Protein AF-A0A2V5RVA0-F1 (afdb_monomer)

Secondary structure (DSSP, 8-state):
---HHHHHHHHHHHHTT--HHHHHHHHHHHHHHHHHTTSS--SSHHHHHHHHHHHHHHHT---PPPSSS-HHHHHHHHHHHHHHT--PPPPHHHHHHHHHHHT--

Foldseek 3Di:
DDDPVLLVVLVVCVVVVHALVVSLVSLLVSLVVCVVVVVDDQPDSVSSSLVSLLVSLLCQRPDQQDPDDDPVSNVSSVVSNVNNVDPDDPDPVVVVVVVVVVVVD

Mean predicted aligned error: 4.9 Å

Radius of gyration: 15.71 Å; Cα contacts (8 Å, |Δi|>4): 102; chains: 1; bounding box: 48×32×30 Å

Sequence (105 aa):
MPEEETLERAREDERKGLSPSTQAGEFVREEIEHVREGKHGARSPEQAIAIGLSKARRAGVKLPPPKRGKARTKRQARRDLAKGGRRKQPSRTRSRAVRGALKRE

Nearest PDB structures (foldseek):
  1key-assembly1_C-2  TM=2.945E-01  e=1.699E+00  Mus musculus
  3pja-assembly1_C  TM=3.257E-01  e=6.640E+00  Homo sapiens
  3pja-assembly2_G-2  TM=3.291E-01  e=6.287E+00  Homo sapiens
  8g9j-assembly1_A  TM=2.815E-01  e=5.954E+00  synthetic construct

Structure (mmCIF, N/CA/C/O backbone):
data_AF-A0A2V5RVA0-F1
#
_entry.id   AF-A0A2V5RVA0-F1
#
loop_
_atom_site.group_PDB
_atom_site.id
_atom_site.type_symbol
_atom_site.label_atom_id
_atom_site.label_alt_id
_atom_site.label_comp_id
_atom_site.label_asym_id
_atom_site.label_entity_id
_atom_site.label_seq_id
_atom_site.pdbx_PDB_ins_code
_atom_site.Cartn_x
_atom_site.Cartn_y
_atom_site.Cartn_z
_atom_site.occupancy
_atom_site.B_iso_or_equiv
_atom_site.auth_seq_id
_atom_site.auth_comp_id
_atom_site.auth_asym_id
_atom_site.auth_atom_id
_atom_site.pdbx_PDB_model_num
ATOM 1 N N . MET A 1 1 ? -8.947 6.101 0.651 1.00 70.75 1 MET A N 1
ATOM 2 C CA . MET A 1 1 ? -7.928 6.327 -0.402 1.00 70.75 1 MET A CA 1
ATOM 3 C C . MET A 1 1 ? -6.740 6.990 0.288 1.00 70.75 1 MET A C 1
ATOM 5 O O . MET A 1 1 ? -7.001 7.556 1.341 1.00 70.75 1 MET A O 1
ATOM 9 N N . PRO A 1 2 ? -5.495 6.832 -0.195 1.00 85.31 2 PRO A N 1
ATOM 10 C CA . PRO A 1 2 ? -4.326 7.487 0.412 1.00 85.31 2 PRO A CA 1
ATOM 11 C C . PRO A 1 2 ? -4.457 9.014 0.363 1.00 85.31 2 PRO A C 1
ATOM 13 O O . PRO A 1 2 ? -5.184 9.524 -0.497 1.00 85.31 2 PRO A O 1
ATOM 16 N N . GLU A 1 3 ? -3.775 9.699 1.273 1.00 90.38 3 GLU A N 1
ATOM 17 C CA . GLU A 1 3 ? -3.677 11.158 1.309 1.00 90.38 3 GLU A CA 1
ATOM 18 C C . GLU A 1 3 ? -2.864 11.681 0.114 1.00 90.38 3 GLU A C 1
ATOM 20 O O . GLU A 1 3 ? -2.061 10.956 -0.486 1.00 90.38 3 GLU A O 1
ATOM 25 N N . GLU A 1 4 ? -3.107 12.935 -0.276 1.00 91.00 4 GLU A N 1
ATOM 26 C CA . GLU A 1 4 ? -2.415 13.547 -1.419 1.00 91.00 4 GLU A CA 1
ATOM 27 C C . GLU A 1 4 ? -0.907 13.640 -1.173 1.00 91.00 4 GLU A C 1
ATOM 29 O O . GLU A 1 4 ? -0.129 13.283 -2.057 1.00 91.00 4 GLU A O 1
ATOM 34 N N . GLU A 1 5 ? -0.501 13.971 0.053 1.00 92.56 5 GLU A N 1
ATOM 35 C CA . GLU A 1 5 ? 0.905 14.019 0.461 1.00 92.56 5 GLU A CA 1
ATOM 36 C C . GLU A 1 5 ? 1.614 12.667 0.256 1.00 92.56 5 GLU A C 1
ATOM 38 O O . GLU A 1 5 ? 2.702 12.602 -0.318 1.00 92.56 5 GLU A O 1
ATOM 43 N N . THR A 1 6 ? 0.971 11.557 0.631 1.00 95.44 6 THR A N 1
ATOM 44 C CA . THR A 1 6 ? 1.518 10.204 0.434 1.00 95.44 6 THR A CA 1
ATOM 45 C C . THR A 1 6 ? 1.720 9.884 -1.049 1.00 95.44 6 THR A C 1
ATOM 47 O O . THR A 1 6 ? 2.695 9.233 -1.434 1.00 95.44 6 THR A O 1
ATOM 50 N N . LEU A 1 7 ? 0.814 10.350 -1.916 1.00 94.00 7 LEU A N 1
ATOM 51 C CA . LEU A 1 7 ? 0.961 10.196 -3.365 1.00 94.00 7 LEU A CA 1
ATOM 52 C C . LEU A 1 7 ? 2.117 11.037 -3.912 1.00 94.00 7 LEU A C 1
ATOM 54 O O . LEU A 1 7 ? 2.812 10.589 -4.825 1.00 94.00 7 LEU A O 1
ATOM 58 N N . GLU A 1 8 ? 2.312 12.245 -3.394 1.00 94.69 8 GLU A N 1
ATOM 59 C CA . GLU A 1 8 ? 3.394 13.136 -3.805 1.00 94.69 8 GLU A CA 1
ATOM 60 C C . GLU A 1 8 ? 4.762 12.583 -3.427 1.00 94.69 8 GLU A C 1
ATOM 62 O O . GLU A 1 8 ? 5.629 12.495 -4.302 1.00 94.69 8 GLU A O 1
ATOM 67 N N . ARG A 1 9 ? 4.924 12.115 -2.185 1.00 95.69 9 ARG A N 1
ATOM 68 C CA . ARG A 1 9 ? 6.160 11.469 -1.721 1.00 95.69 9 ARG A CA 1
ATOM 69 C C . ARG A 1 9 ? 6.483 10.221 -2.541 1.00 95.69 9 ARG A C 1
ATOM 71 O O . ARG A 1 9 ? 7.586 10.093 -3.062 1.00 95.69 9 ARG A O 1
ATOM 78 N N . ALA A 1 10 ? 5.494 9.360 -2.795 1.00 95.12 10 ALA A N 1
ATOM 79 C CA . ALA A 1 10 ? 5.696 8.183 -3.643 1.00 95.12 10 ALA A CA 1
ATOM 80 C C . ALA A 1 10 ? 6.107 8.542 -5.089 1.00 95.12 10 ALA A C 1
ATOM 82 O O . ALA A 1 10 ? 6.901 7.828 -5.705 1.00 95.12 10 ALA A O 1
ATOM 83 N N . ARG A 1 11 ? 5.595 9.651 -5.645 1.00 94.69 11 ARG A N 1
ATOM 84 C CA . ARG A 1 11 ? 6.018 10.169 -6.963 1.00 94.69 11 ARG A CA 1
ATOM 85 C C . ARG A 1 11 ? 7.400 10.804 -6.928 1.00 94.69 11 ARG A C 1
ATOM 87 O O . ARG A 1 11 ? 8.087 10.824 -7.944 1.00 94.69 11 ARG A O 1
ATOM 94 N N . GLU A 1 12 ? 7.788 11.416 -5.819 1.00 96.75 12 GLU A N 1
ATOM 95 C CA . GLU A 1 12 ? 9.143 11.927 -5.633 1.00 96.75 12 GLU A CA 1
ATOM 96 C C . GLU A 1 12 ? 10.151 10.775 -5.607 1.00 96.75 12 GLU A C 1
ATOM 98 O O . GLU A 1 12 ? 11.137 10.817 -6.338 1.00 96.75 12 GLU A O 1
ATOM 103 N N . ASP A 1 13 ? 9.852 9.706 -4.872 1.00 96.75 13 ASP A N 1
ATOM 104 C CA . ASP A 1 13 ? 10.647 8.478 -4.863 1.00 96.75 13 ASP A CA 1
ATOM 105 C C . ASP A 1 13 ? 10.762 7.853 -6.257 1.00 96.75 13 ASP A C 1
ATOM 107 O O . ASP A 1 13 ? 11.845 7.433 -6.669 1.00 96.75 13 ASP A O 1
ATOM 111 N N . GLU A 1 14 ? 9.664 7.824 -7.020 1.00 95.62 14 GLU A N 1
ATOM 112 C CA . GLU A 1 14 ? 9.684 7.382 -8.418 1.00 95.62 14 GLU A CA 1
ATOM 113 C C . GLU A 1 14 ? 10.582 8.278 -9.285 1.00 95.62 14 GLU A C 1
ATOM 115 O O . GLU A 1 14 ? 11.408 7.764 -10.039 1.00 95.62 14 GLU A O 1
ATOM 120 N N . ARG A 1 15 ? 10.482 9.607 -9.142 1.00 96.44 15 ARG A N 1
ATOM 121 C CA . ARG A 1 15 ? 11.331 10.577 -9.860 1.00 96.44 15 ARG A CA 1
ATOM 122 C C . ARG A 1 15 ? 12.812 10.440 -9.505 1.00 96.44 15 ARG A C 1
ATOM 124 O O . ARG A 1 15 ? 13.658 10.639 -10.370 1.00 96.44 15 ARG A O 1
ATOM 131 N N . LYS A 1 16 ? 13.120 10.055 -8.266 1.00 97.12 16 LYS A N 1
ATOM 132 C CA . LYS A 1 16 ? 14.476 9.730 -7.795 1.00 97.12 16 LYS A CA 1
ATOM 133 C C . LYS A 1 16 ? 14.966 8.351 -8.263 1.00 97.12 16 LYS A C 1
ATOM 135 O O . LYS A 1 16 ? 16.098 7.983 -7.969 1.00 97.12 16 LYS A O 1
ATOM 140 N N . GLY A 1 17 ? 14.139 7.575 -8.969 1.00 96.75 17 GLY A N 1
ATOM 141 C CA . GLY A 1 17 ? 14.489 6.237 -9.452 1.00 96.75 17 GLY A CA 1
ATOM 142 C C . GLY A 1 17 ? 14.502 5.163 -8.360 1.00 96.75 17 GLY A C 1
ATOM 143 O O . GLY A 1 17 ? 15.112 4.108 -8.540 1.00 96.75 17 GLY A O 1
ATOM 144 N N . LEU A 1 18 ? 13.849 5.409 -7.221 1.00 97.75 18 LEU A N 1
ATOM 145 C CA . LEU A 1 18 ? 13.823 4.470 -6.103 1.00 97.75 18 LEU A CA 1
ATOM 146 C C . LEU A 1 18 ? 12.922 3.266 -6.391 1.00 97.75 18 LEU A C 1
ATOM 148 O O . LEU A 1 18 ? 12.002 3.303 -7.213 1.00 97.75 18 LEU A O 1
ATOM 152 N N . SER A 1 19 ? 13.188 2.169 -5.680 1.00 97.44 19 SER A N 1
ATOM 153 C CA . SER A 1 19 ? 12.503 0.894 -5.894 1.00 97.44 19 SER A CA 1
ATOM 154 C C . SER A 1 19 ? 10.990 0.975 -5.60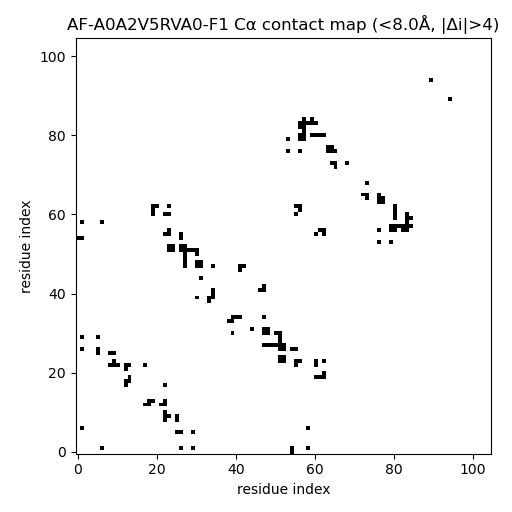8 1.00 97.44 19 SER A C 1
ATOM 156 O O . SER A 1 19 ? 10.571 1.729 -4.726 1.00 97.44 19 SER A O 1
ATOM 158 N N . PRO A 1 20 ? 10.148 0.125 -6.233 1.00 97.00 20 PRO A N 1
ATOM 159 C CA . PRO A 1 20 ? 8.716 0.068 -5.921 1.00 97.00 20 PRO A CA 1
ATOM 160 C C . PRO A 1 20 ? 8.406 -0.257 -4.454 1.00 97.00 20 PRO A C 1
ATOM 162 O O . PRO A 1 20 ? 7.347 0.109 -3.951 1.00 97.00 20 PRO A O 1
ATOM 165 N N . SER A 1 21 ? 9.298 -0.971 -3.760 1.00 96.56 21 SER A N 1
ATOM 166 C CA . SER A 1 21 ? 9.181 -1.224 -2.318 1.00 96.56 21 SER A CA 1
ATOM 167 C C . SER A 1 21 ? 9.428 0.026 -1.482 1.00 96.56 21 SER A C 1
ATOM 169 O O . SER A 1 21 ? 8.751 0.196 -0.476 1.00 96.56 21 SER A O 1
ATOM 171 N N . THR A 1 22 ? 10.347 0.895 -1.911 1.00 97.75 22 THR A N 1
ATOM 172 C CA . THR A 1 22 ? 10.616 2.183 -1.259 1.00 97.75 22 THR A CA 1
ATOM 173 C C . THR A 1 22 ? 9.411 3.104 -1.410 1.00 97.75 22 THR A C 1
ATOM 175 O O . THR A 1 22 ? 8.835 3.504 -0.409 1.00 97.75 22 THR A O 1
ATOM 178 N N . GLN A 1 23 ? 8.917 3.266 -2.641 1.00 97.50 23 GLN A N 1
ATOM 179 C CA . GLN A 1 23 ? 7.700 4.035 -2.932 1.00 97.50 23 GLN A CA 1
ATOM 180 C C . GLN A 1 23 ? 6.483 3.519 -2.143 1.00 97.50 23 GLN A C 1
ATOM 182 O O . GLN A 1 23 ? 5.644 4.283 -1.673 1.00 97.50 23 GLN A O 1
ATOM 187 N N . ALA A 1 24 ? 6.354 2.193 -1.998 1.00 97.44 24 ALA A N 1
ATOM 188 C CA . ALA A 1 24 ? 5.283 1.584 -1.212 1.00 97.44 24 ALA A CA 1
ATOM 189 C C . ALA A 1 24 ? 5.435 1.814 0.304 1.00 97.44 24 ALA A C 1
ATOM 191 O O . ALA A 1 24 ? 4.444 1.691 1.028 1.00 97.44 24 ALA A O 1
ATOM 192 N N . GLY A 1 25 ? 6.645 2.130 0.772 1.00 97.69 25 GLY A N 1
ATOM 193 C CA . GLY A 1 25 ? 6.958 2.450 2.161 1.00 97.69 25 GLY A CA 1
ATOM 194 C C . GLY A 1 25 ? 6.203 3.676 2.663 1.00 97.69 25 GLY A C 1
ATOM 195 O O . GLY A 1 25 ? 5.678 3.627 3.772 1.00 97.69 25 GLY A O 1
ATOM 196 N N . GLU A 1 26 ? 6.021 4.696 1.821 1.00 98.06 26 GLU A N 1
ATOM 197 C CA . GLU A 1 26 ? 5.238 5.897 2.156 1.00 98.06 26 GLU A CA 1
ATOM 198 C C . GLU A 1 26 ? 3.793 5.553 2.552 1.00 98.06 26 GLU A C 1
ATOM 200 O O . GLU A 1 26 ? 3.278 6.027 3.560 1.00 98.06 26 GLU A O 1
ATOM 205 N N . PHE A 1 27 ? 3.158 4.621 1.836 1.00 97.56 27 PHE A N 1
ATOM 206 C CA . PHE A 1 27 ? 1.800 4.159 2.153 1.00 97.56 27 PHE A CA 1
ATOM 207 C C . PHE A 1 27 ? 1.732 3.309 3.423 1.00 97.56 27 PHE A C 1
ATOM 209 O O . PHE A 1 27 ? 0.698 3.261 4.086 1.00 97.56 27 PHE A O 1
ATOM 216 N N . VAL A 1 28 ? 2.798 2.569 3.734 1.00 97.50 28 VAL A N 1
ATOM 217 C CA . VAL A 1 28 ? 2.881 1.789 4.976 1.00 97.50 28 VAL A CA 1
ATOM 218 C C . VAL A 1 28 ? 3.076 2.724 6.162 1.00 97.50 28 VAL A C 1
ATOM 220 O O . VAL A 1 28 ? 2.437 2.529 7.193 1.00 97.50 28 VAL A O 1
ATOM 223 N N . ARG A 1 29 ? 3.913 3.751 6.001 1.00 96.69 29 ARG A N 1
ATOM 224 C CA . ARG A 1 29 ? 4.119 4.793 7.000 1.00 96.69 29 ARG A CA 1
ATOM 225 C C . ARG A 1 29 ? 2.816 5.539 7.295 1.00 96.69 29 ARG A C 1
ATOM 227 O O . ARG A 1 29 ? 2.439 5.587 8.461 1.00 96.69 29 ARG A O 1
ATOM 234 N N . GLU A 1 30 ? 2.105 5.999 6.260 1.00 96.12 30 GLU A N 1
ATOM 235 C CA . GLU A 1 30 ? 0.776 6.626 6.389 1.00 96.12 30 GLU A CA 1
ATOM 236 C C . GLU A 1 30 ? -0.177 5.734 7.196 1.00 96.12 30 GLU A C 1
ATOM 238 O O . GLU A 1 30 ? -0.809 6.177 8.151 1.00 96.12 30 GLU A O 1
ATOM 243 N N . GLU A 1 31 ? -0.274 4.446 6.846 1.00 96.62 31 GLU A N 1
ATOM 244 C CA . GLU A 1 31 ? -1.190 3.536 7.537 1.00 96.62 31 GLU A CA 1
ATOM 245 C C . GLU A 1 31 ? -0.823 3.364 9.016 1.00 96.62 31 GLU A C 1
ATOM 247 O O . GLU A 1 31 ? -1.708 3.324 9.866 1.00 96.62 31 GLU A O 1
ATOM 252 N N . ILE A 1 32 ? 0.469 3.277 9.340 1.00 95.19 32 ILE A N 1
ATOM 253 C CA . ILE A 1 32 ? 0.933 3.171 10.727 1.00 95.19 32 ILE A CA 1
ATOM 254 C C . ILE A 1 32 ? 0.615 4.452 11.506 1.00 95.19 32 ILE A C 1
ATOM 256 O O . ILE A 1 32 ? 0.154 4.362 12.644 1.00 95.19 32 ILE A O 1
ATOM 260 N N . GLU A 1 33 ? 0.837 5.625 10.914 1.00 95.12 33 GLU A N 1
ATOM 261 C CA . GLU A 1 33 ? 0.502 6.920 11.518 1.00 95.12 33 GLU A CA 1
ATOM 262 C C . GLU A 1 33 ? -1.006 7.017 11.779 1.00 95.12 33 GLU A C 1
ATOM 264 O O . GLU A 1 33 ? -1.423 7.249 12.911 1.00 95.12 33 GLU A O 1
ATOM 269 N N . HIS A 1 34 ? -1.838 6.673 10.798 1.00 94.69 34 HIS A N 1
ATOM 270 C CA . HIS A 1 34 ? -3.292 6.665 10.958 1.00 94.69 34 HIS A CA 1
ATOM 271 C C . HIS A 1 34 ? -3.798 5.677 12.009 1.00 94.69 34 HIS A C 1
ATOM 273 O O . HIS A 1 34 ? -4.798 5.946 12.674 1.00 94.69 34 HIS A O 1
ATOM 279 N N . VAL A 1 35 ? -3.150 4.522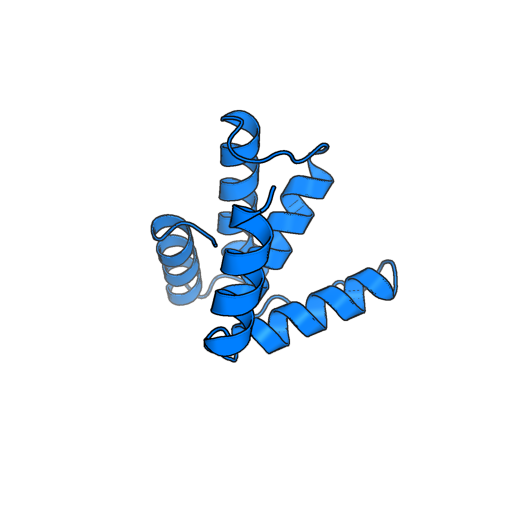 12.165 1.00 94.06 35 VAL A N 1
ATOM 280 C CA . VAL A 1 35 ? -3.490 3.576 13.236 1.00 94.06 35 VAL A CA 1
ATOM 281 C C . VAL A 1 35 ? -3.130 4.165 14.601 1.00 94.06 35 VAL A C 1
ATOM 283 O O . VAL A 1 35 ? -3.933 4.065 15.525 1.00 94.06 35 VAL A O 1
ATOM 286 N N . ARG A 1 36 ? -1.972 4.826 14.730 1.00 92.50 36 ARG A N 1
ATOM 287 C CA . ARG A 1 36 ? -1.558 5.507 15.974 1.00 92.50 36 ARG A CA 1
ATOM 288 C C . ARG A 1 36 ? -2.489 6.661 16.343 1.00 92.50 36 ARG A C 1
ATOM 290 O O . ARG A 1 36 ? -2.778 6.849 17.517 1.00 92.50 36 ARG A O 1
ATOM 297 N N . GLU A 1 37 ? -2.985 7.386 15.347 1.00 93.31 37 GLU A N 1
ATOM 298 C CA . GLU A 1 37 ? -3.956 8.475 15.511 1.00 93.31 37 GLU A CA 1
ATOM 299 C C . GLU A 1 37 ? -5.400 7.981 15.717 1.00 93.31 37 GLU A C 1
ATOM 301 O O . GLU A 1 37 ? -6.306 8.785 15.923 1.00 93.31 37 GLU A O 1
ATOM 306 N N . GLY A 1 38 ? -5.653 6.671 15.626 1.00 92.31 38 GLY A N 1
ATOM 307 C CA . GLY A 1 38 ? -6.995 6.093 15.755 1.00 92.31 38 GLY A CA 1
ATOM 308 C C . GLY A 1 38 ? -7.903 6.282 14.530 1.00 92.31 38 GLY A C 1
ATOM 309 O O . GLY A 1 38 ? -9.069 5.891 14.564 1.00 92.31 38 GLY A O 1
ATOM 310 N N . LYS A 1 39 ? -7.388 6.821 13.416 1.00 90.69 39 LYS A N 1
ATOM 311 C CA . LYS A 1 39 ? -8.113 6.974 12.138 1.00 90.69 39 LYS A CA 1
ATOM 312 C C . LYS A 1 39 ? -8.383 5.633 11.445 1.00 90.69 39 LYS A C 1
ATOM 314 O O . LYS A 1 39 ? -9.310 5.518 10.635 1.00 90.69 39 LYS A O 1
ATOM 319 N N . HIS A 1 40 ? -7.548 4.622 11.691 1.00 88.69 40 HIS A N 1
ATOM 320 C CA . HIS A 1 40 ? -7.644 3.300 11.066 1.00 88.69 40 HIS A CA 1
ATOM 321 C C . HIS A 1 40 ? -7.686 2.182 12.115 1.00 88.69 40 HIS A C 1
ATOM 323 O O . HIS A 1 40 ? -6.902 2.154 13.054 1.00 88.69 40 HIS A O 1
ATOM 329 N N . GLY A 1 41 ? -8.595 1.219 11.932 1.00 87.19 41 GLY A N 1
ATOM 330 C CA . GLY A 1 41 ? -8.837 0.122 12.880 1.00 87.19 41 GLY A CA 1
ATOM 331 C C . GLY A 1 41 ? -7.989 -1.133 12.647 1.00 87.19 41 GLY A C 1
ATOM 332 O O . GLY A 1 41 ? -8.514 -2.245 12.758 1.00 87.19 41 GLY A O 1
ATOM 333 N N . ALA A 1 42 ? -6.720 -0.998 12.245 1.00 90.56 42 ALA A N 1
ATOM 334 C CA . ALA A 1 42 ? -5.848 -2.163 12.097 1.00 90.56 42 ALA A CA 1
ATOM 335 C C . ALA A 1 42 ? -5.554 -2.775 13.475 1.00 90.56 42 ALA A C 1
ATOM 337 O O . ALA A 1 42 ? -5.198 -2.075 14.416 1.00 90.56 42 ALA A O 1
ATOM 338 N N . ARG A 1 43 ? -5.700 -4.096 13.592 1.00 90.81 43 ARG A N 1
ATOM 339 C CA . ARG A 1 43 ? -5.553 -4.834 14.857 1.00 90.81 43 ARG A CA 1
ATOM 340 C C . ARG A 1 43 ? -4.123 -5.312 15.106 1.00 90.81 43 ARG A C 1
ATOM 342 O O . ARG A 1 43 ? -3.850 -5.857 16.168 1.00 90.81 43 ARG A O 1
ATOM 349 N N . SER A 1 44 ? -3.233 -5.161 14.123 1.00 93.69 44 SER A N 1
ATOM 350 C CA . SER A 1 44 ? -1.815 -5.496 14.253 1.00 93.69 44 SER A CA 1
ATOM 351 C C . SER A 1 44 ? -0.935 -4.672 13.299 1.00 93.69 44 SER A C 1
ATOM 353 O O . SER A 1 44 ? -1.430 -4.195 12.265 1.00 93.69 44 SER A O 1
ATOM 355 N N . PRO A 1 45 ? 0.374 -4.543 13.588 1.00 93.56 45 PRO A N 1
ATOM 356 C CA . PRO A 1 45 ? 1.329 -3.900 12.685 1.00 93.56 45 PRO A CA 1
ATOM 357 C C . PRO A 1 45 ? 1.381 -4.559 11.300 1.00 93.56 45 PRO A C 1
ATOM 359 O O . PRO A 1 45 ? 1.400 -3.874 10.280 1.00 93.56 45 PRO A O 1
ATOM 362 N N . GLU A 1 46 ? 1.325 -5.891 11.226 1.00 93.88 46 GLU A N 1
ATOM 363 C CA . GLU A 1 46 ? 1.325 -6.634 9.960 1.00 93.88 46 GLU A CA 1
ATOM 364 C C . GLU A 1 46 ? 0.077 -6.334 9.133 1.00 93.88 46 GLU A C 1
ATOM 366 O O . GLU A 1 46 ? 0.136 -6.291 7.901 1.00 93.88 46 GLU A O 1
ATOM 371 N N . GLN A 1 47 ? -1.060 -6.117 9.798 1.00 95.00 47 GLN A N 1
ATOM 372 C CA . GLN A 1 47 ? -2.289 -5.721 9.130 1.00 95.00 47 GLN A CA 1
ATOM 373 C C . GLN A 1 47 ? -2.167 -4.310 8.547 1.00 95.00 47 GLN A C 1
ATOM 375 O O . GLN A 1 47 ? -2.547 -4.120 7.391 1.00 95.00 47 GLN A O 1
ATOM 380 N N . ALA A 1 48 ? -1.601 -3.356 9.292 1.00 95.81 48 ALA A N 1
ATOM 381 C CA . ALA A 1 48 ? -1.329 -2.010 8.784 1.00 95.81 48 ALA A CA 1
ATOM 382 C C . ALA A 1 48 ? -0.394 -2.064 7.563 1.00 95.81 48 ALA A C 1
ATOM 384 O O . ALA A 1 48 ? -0.720 -1.544 6.497 1.00 95.81 48 ALA A O 1
ATOM 385 N N . ILE A 1 49 ? 0.701 -2.825 7.646 1.00 95.69 49 ILE A N 1
ATOM 386 C CA . ILE A 1 49 ? 1.603 -3.041 6.506 1.00 95.69 49 ILE A CA 1
ATOM 387 C C . ILE A 1 49 ? 0.832 -3.619 5.309 1.00 95.69 49 ILE A C 1
ATOM 389 O O . ILE A 1 49 ? 0.940 -3.123 4.188 1.00 95.69 49 ILE A O 1
ATOM 393 N N . ALA A 1 50 ? 0.003 -4.643 5.518 1.00 95.44 50 ALA A N 1
ATOM 394 C CA . ALA A 1 50 ? -0.768 -5.257 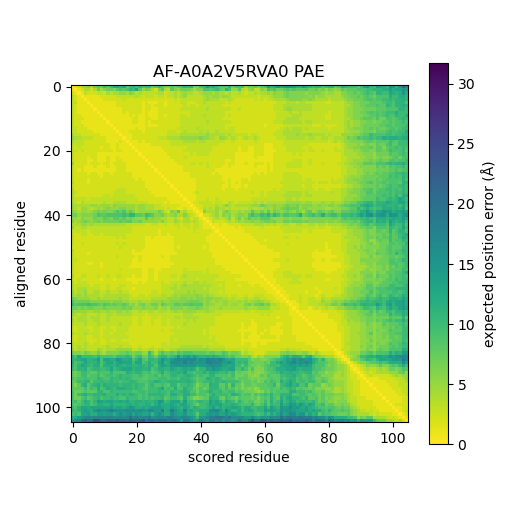4.440 1.00 95.44 50 ALA A CA 1
ATOM 395 C C . ALA A 1 50 ? -1.772 -4.289 3.785 1.00 95.44 50 ALA A C 1
ATOM 397 O O . ALA A 1 50 ? -1.961 -4.339 2.561 1.00 95.44 50 ALA A O 1
ATOM 398 N N . ILE A 1 51 ? -2.406 -3.413 4.570 1.00 95.75 51 ILE A N 1
ATOM 399 C CA . ILE A 1 51 ? -3.311 -2.375 4.063 1.00 95.75 51 ILE A CA 1
ATOM 400 C C . ILE A 1 51 ? -2.517 -1.340 3.259 1.00 95.75 51 ILE A C 1
ATOM 402 O O . ILE A 1 51 ? -2.874 -1.095 2.103 1.00 95.75 51 ILE A O 1
ATOM 406 N N . GLY A 1 52 ? -1.405 -0.829 3.796 1.00 96.69 52 GLY A N 1
ATOM 407 C CA . GLY A 1 52 ? -0.513 0.114 3.111 1.00 96.69 52 GLY A CA 1
ATOM 408 C C . GLY A 1 52 ? -0.015 -0.421 1.764 1.00 96.69 52 GLY A C 1
ATOM 409 O O . GLY A 1 52 ? -0.212 0.205 0.722 1.00 96.69 52 GLY A O 1
ATOM 410 N N . LEU A 1 53 ? 0.493 -1.659 1.724 1.00 97.19 53 LEU A N 1
ATOM 411 C CA . LEU A 1 53 ? 0.930 -2.307 0.475 1.00 97.19 53 LEU A CA 1
ATOM 412 C C . LEU A 1 53 ? -0.218 -2.540 -0.526 1.00 97.19 53 LEU A C 1
ATOM 414 O O . LEU A 1 53 ? 0.013 -2.668 -1.733 1.00 97.19 53 LEU A O 1
ATOM 418 N N . SER A 1 54 ? -1.459 -2.659 -0.051 1.00 95.81 54 SER A N 1
ATOM 419 C CA . SER A 1 54 ? -2.640 -2.775 -0.916 1.00 95.81 54 SER A CA 1
ATOM 420 C C . SER A 1 54 ? -3.068 -1.409 -1.464 1.00 95.81 54 SER A C 1
ATOM 422 O O . SER A 1 54 ? -3.431 -1.319 -2.640 1.00 95.81 54 SER A O 1
ATOM 424 N N . LYS A 1 55 ? -2.983 -0.344 -0.650 1.00 95.12 55 LYS A N 1
ATOM 425 C CA . LYS A 1 55 ? -3.190 1.051 -1.072 1.00 95.12 55 LYS A CA 1
ATOM 426 C C . LYS A 1 55 ? -2.167 1.455 -2.136 1.00 95.12 55 LYS A C 1
ATOM 428 O O . LYS A 1 55 ? -2.587 1.900 -3.201 1.00 95.12 55 LYS A O 1
ATOM 433 N N . ALA A 1 56 ? -0.878 1.185 -1.916 1.00 96.25 56 ALA A N 1
ATOM 434 C CA . ALA A 1 56 ? 0.204 1.492 -2.857 1.00 96.25 56 ALA A CA 1
ATOM 435 C C . ALA A 1 56 ? -0.060 0.919 -4.262 1.00 96.25 56 ALA A C 1
ATOM 437 O O . ALA A 1 56 ? -0.038 1.634 -5.263 1.00 96.25 56 ALA A O 1
ATOM 438 N N . ARG A 1 57 ? -0.418 -0.371 -4.347 1.00 95.94 57 ARG A N 1
ATOM 439 C CA . ARG A 1 57 ? -0.749 -1.024 -5.629 1.00 95.94 57 ARG A CA 1
ATOM 440 C C . ARG A 1 57 ? -1.944 -0.378 -6.326 1.00 95.94 57 ARG A C 1
ATOM 442 O O . ARG A 1 57 ? -1.932 -0.224 -7.543 1.00 95.94 57 ARG A O 1
ATOM 449 N N . ARG A 1 58 ? -2.978 0.007 -5.570 1.00 94.00 58 ARG A N 1
ATOM 450 C CA . ARG A 1 58 ? -4.150 0.712 -6.119 1.00 94.00 58 ARG A CA 1
ATOM 451 C C . ARG A 1 58 ? -3.851 2.153 -6.516 1.00 94.00 58 ARG A C 1
ATOM 453 O O . ARG A 1 58 ? -4.559 2.680 -7.365 1.00 94.00 58 ARG A O 1
ATOM 460 N N . ALA A 1 59 ? -2.845 2.772 -5.910 1.00 93.00 59 ALA A N 1
ATOM 461 C CA . ALA A 1 59 ? -2.378 4.108 -6.254 1.00 93.00 59 ALA A CA 1
ATOM 462 C C . ALA A 1 59 ? -1.513 4.132 -7.526 1.00 93.00 59 ALA A C 1
ATOM 464 O O . ALA A 1 59 ? -1.286 5.203 -8.078 1.00 93.00 59 ALA A O 1
ATOM 465 N N . GLY A 1 60 ? -1.084 2.964 -8.020 1.00 93.00 60 GLY A N 1
ATOM 466 C CA . GLY A 1 60 ? -0.312 2.828 -9.257 1.00 93.00 60 GLY A CA 1
ATOM 467 C C . GLY A 1 60 ? 1.137 2.390 -9.053 1.00 93.00 60 GLY A C 1
ATOM 468 O O . GLY A 1 60 ? 1.831 2.159 -10.040 1.00 93.00 60 GLY A O 1
ATOM 469 N N . VAL A 1 61 ? 1.585 2.197 -7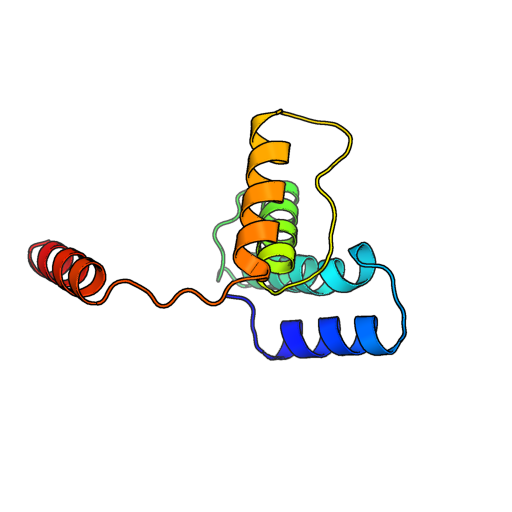.807 1.00 95.50 61 VAL A N 1
ATOM 470 C CA . VAL A 1 61 ? 2.931 1.679 -7.529 1.00 95.50 61 VAL A CA 1
ATOM 471 C C . VAL A 1 61 ? 3.066 0.273 -8.113 1.00 95.50 61 VAL A C 1
ATOM 473 O O . VAL A 1 61 ? 2.273 -0.627 -7.807 1.00 95.50 61 VAL A O 1
ATOM 476 N N . LYS A 1 62 ? 4.105 0.056 -8.928 1.00 94.94 62 LYS A N 1
ATOM 477 C CA . LYS A 1 62 ? 4.389 -1.210 -9.632 1.00 94.94 62 LYS A CA 1
ATOM 478 C C . LYS A 1 62 ? 4.998 -2.272 -8.704 1.00 94.94 62 LYS A C 1
ATOM 480 O O . LYS A 1 62 ? 5.979 -2.929 -9.040 1.00 94.94 62 LYS A O 1
ATOM 485 N N . LEU A 1 63 ? 4.414 -2.451 -7.518 1.00 95.56 63 LEU A N 1
ATOM 486 C CA . LEU A 1 63 ? 4.872 -3.398 -6.506 1.00 95.56 63 LEU A CA 1
ATOM 487 C C . LEU A 1 63 ? 4.377 -4.822 -6.824 1.00 95.56 63 LEU A C 1
ATOM 489 O O . LEU A 1 63 ? 3.175 -5.094 -6.670 1.00 95.56 63 LEU A O 1
ATOM 493 N N . PRO A 1 64 ? 5.262 -5.769 -7.191 1.00 94.69 64 PRO A N 1
ATOM 494 C CA . PRO A 1 64 ? 4.844 -7.111 -7.568 1.00 94.69 64 PRO A CA 1
ATOM 495 C C . PRO A 1 64 ? 4.137 -7.854 -6.417 1.00 94.69 64 PRO A C 1
ATOM 497 O O . PRO A 1 64 ? 4.290 -7.523 -5.231 1.00 94.69 64 PRO A O 1
ATOM 500 N N . PRO A 1 65 ? 3.327 -8.879 -6.734 1.00 95.25 65 PRO A N 1
ATOM 501 C CA . PRO A 1 65 ? 2.799 -9.789 -5.726 1.00 95.25 65 PRO A CA 1
ATOM 502 C C . PRO A 1 65 ? 3.935 -10.474 -4.948 1.00 95.25 65 PRO A C 1
ATOM 504 O O . PRO A 1 65 ? 4.995 -10.736 -5.522 1.00 95.25 65 PRO A O 1
ATOM 507 N N . PRO A 1 66 ? 3.725 -10.821 -3.667 1.00 93.81 66 PRO A N 1
ATOM 508 C CA . PRO A 1 66 ? 4.748 -11.500 -2.883 1.00 93.81 66 PRO A CA 1
ATOM 509 C C . PRO A 1 66 ? 5.069 -12.878 -3.481 1.00 93.81 66 PRO A C 1
ATOM 511 O O . PRO A 1 66 ? 4.169 -13.613 -3.897 1.00 93.81 66 PRO A O 1
ATOM 514 N N . LYS A 1 67 ? 6.359 -13.243 -3.499 1.00 92.12 67 LYS A N 1
ATOM 515 C CA . LYS A 1 67 ? 6.828 -14.542 -4.019 1.00 92.12 67 LYS A CA 1
ATOM 516 C C . LYS A 1 67 ? 6.298 -15.713 -3.180 1.00 92.12 67 LYS A C 1
ATOM 518 O O . LYS A 1 67 ? 5.917 -16.752 -3.716 1.00 92.12 67 LYS A O 1
ATOM 523 N N . ARG A 1 68 ? 6.233 -15.525 -1.859 1.00 92.94 68 ARG A N 1
ATOM 524 C CA . ARG A 1 68 ? 5.786 -16.520 -0.874 1.00 92.94 68 ARG A CA 1
ATOM 525 C C . ARG A 1 68 ? 4.458 -16.108 -0.232 1.00 92.94 68 ARG A C 1
ATOM 527 O O . ARG A 1 68 ? 4.057 -14.949 -0.295 1.00 92.94 68 ARG A O 1
ATOM 534 N N . GLY A 1 69 ? 3.776 -17.075 0.378 1.00 90.44 69 GLY A N 1
ATOM 535 C CA . GLY A 1 69 ? 2.531 -16.862 1.116 1.00 90.44 69 GLY A CA 1
ATOM 536 C C . GLY A 1 69 ? 1.276 -17.393 0.419 1.00 90.44 69 GLY A C 1
ATOM 537 O O . GLY A 1 69 ? 1.323 -18.010 -0.650 1.00 90.44 69 GLY A O 1
ATOM 538 N N . LYS A 1 70 ? 0.128 -17.155 1.064 1.00 95.12 70 LYS A N 1
ATOM 539 C CA . LYS A 1 70 ? -1.172 -17.733 0.692 1.00 95.12 70 LYS A CA 1
ATOM 540 C C . LYS A 1 70 ? -1.577 -17.347 -0.737 1.00 95.12 70 LYS A C 1
ATOM 542 O O . LYS A 1 70 ? -1.431 -16.197 -1.158 1.00 95.12 70 LYS A O 1
ATOM 547 N N . ALA A 1 71 ? -2.176 -18.291 -1.467 1.00 95.62 71 ALA A N 1
ATOM 548 C CA . ALA A 1 71 ? -2.679 -18.061 -2.826 1.00 95.62 71 ALA A CA 1
ATOM 549 C C . 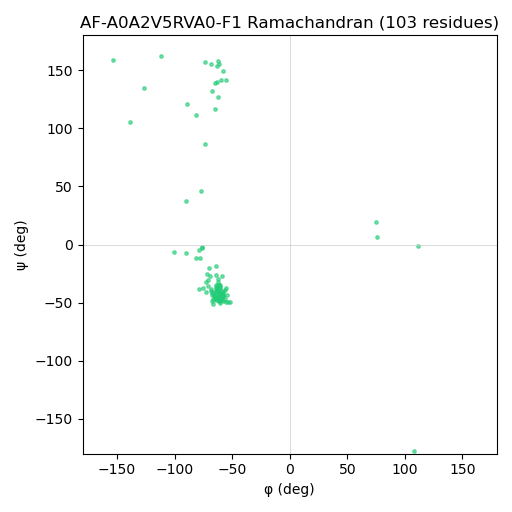ALA A 1 71 ? -3.674 -16.887 -2.894 1.00 95.62 71 ALA A C 1
ATOM 551 O O . ALA A 1 71 ? -3.623 -16.074 -3.819 1.00 95.62 71 ALA A O 1
ATOM 552 N N . ARG A 1 72 ? -4.519 -16.742 -1.863 1.00 95.56 72 ARG A N 1
ATOM 553 C CA . ARG A 1 72 ? -5.451 -15.615 -1.712 1.00 95.56 72 ARG A CA 1
ATOM 554 C C . ARG A 1 72 ? -4.730 -14.265 -1.706 1.00 95.56 72 ARG A C 1
ATOM 556 O O . ARG A 1 72 ? -5.172 -13.360 -2.406 1.00 95.56 72 ARG A O 1
ATOM 563 N N . T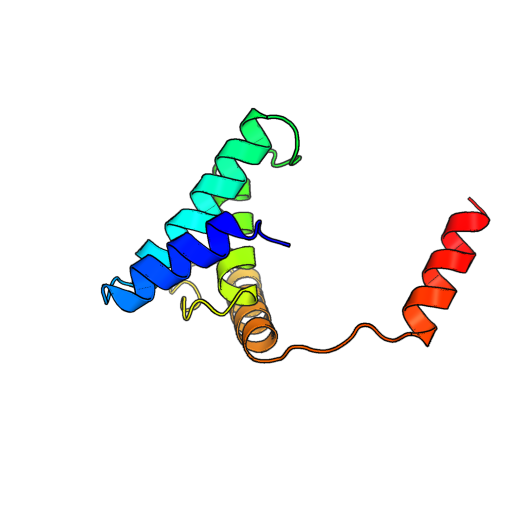HR A 1 73 ? -3.622 -14.140 -0.975 1.00 94.00 73 THR A N 1
ATOM 564 C CA . THR A 1 73 ? -2.837 -12.898 -0.883 1.00 94.00 73 THR A CA 1
ATOM 565 C C . THR A 1 73 ? -2.223 -12.538 -2.232 1.00 94.00 73 THR A C 1
ATOM 567 O O . THR A 1 73 ? -2.354 -11.405 -2.688 1.00 94.00 73 THR A O 1
ATOM 570 N N . LYS A 1 74 ? -1.639 -13.519 -2.931 1.00 96.00 74 LYS A N 1
ATOM 571 C CA . LYS A 1 74 ? -1.092 -13.322 -4.284 1.00 96.00 74 LYS A CA 1
ATOM 572 C C . LYS A 1 74 ? -2.169 -12.877 -5.276 1.00 96.00 74 LYS A C 1
ATOM 574 O O . LYS A 1 74 ? -1.963 -11.928 -6.031 1.00 96.00 74 LYS A O 1
ATOM 579 N N . ARG A 1 75 ? -3.340 -13.524 -5.247 1.00 96.81 75 ARG A N 1
ATOM 580 C CA . ARG A 1 75 ? -4.496 -13.155 -6.080 1.00 96.81 75 ARG A CA 1
ATOM 581 C C . ARG A 1 75 ? -4.982 -11.738 -5.778 1.00 96.81 75 ARG A C 1
ATOM 583 O O . ARG A 1 75 ? -5.279 -10.990 -6.706 1.00 96.81 75 ARG A O 1
ATOM 590 N N . GLN A 1 76 ? -5.041 -11.369 -4.501 1.00 96.25 76 GLN A N 1
ATOM 591 C CA . GLN A 1 76 ? -5.452 -10.035 -4.080 1.00 96.25 76 GLN A CA 1
ATOM 592 C C . GLN A 1 76 ? -4.467 -8.964 -4.568 1.00 96.25 76 GLN A C 1
ATOM 594 O O . GLN A 1 76 ? -4.894 -8.018 -5.220 1.00 96.25 76 GLN A O 1
ATOM 599 N N . ALA A 1 77 ? -3.160 -9.171 -4.385 1.00 96.19 77 ALA A N 1
ATOM 600 C CA . ALA A 1 77 ? -2.127 -8.254 -4.870 1.00 96.19 77 ALA A CA 1
ATOM 601 C C . ALA A 1 77 ? -2.193 -8.039 -6.394 1.00 96.19 77 ALA A C 1
ATOM 603 O O . ALA A 1 77 ? -2.140 -6.903 -6.861 1.00 96.19 77 ALA A O 1
ATOM 604 N N . ARG A 1 78 ? -2.387 -9.113 -7.177 1.00 95.31 78 ARG A N 1
ATOM 605 C CA . ARG A 1 78 ? -2.599 -9.015 -8.635 1.00 95.31 78 ARG A CA 1
ATOM 606 C C . ARG A 1 78 ? -3.839 -8.193 -8.981 1.00 95.31 78 ARG A C 1
ATOM 608 O O . ARG A 1 78 ? -3.800 -7.369 -9.889 1.00 95.31 78 ARG A O 1
ATOM 615 N N . ARG A 1 79 ? -4.938 -8.401 -8.251 1.00 95.06 79 ARG A N 1
ATOM 616 C CA . ARG A 1 79 ? -6.180 -7.644 -8.445 1.00 95.06 79 ARG A CA 1
ATOM 617 C C . ARG A 1 79 ? -5.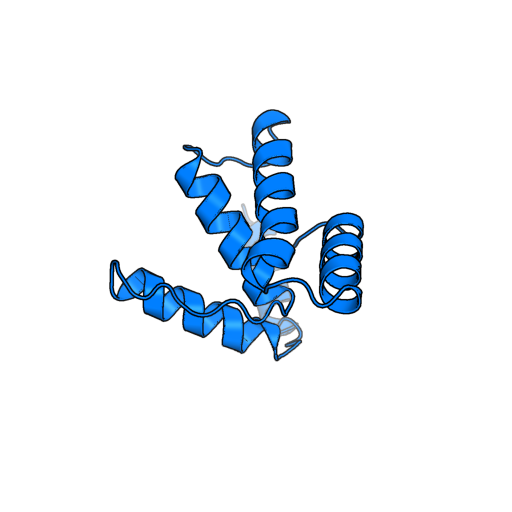996 -6.161 -8.133 1.00 95.06 79 ARG A C 1
ATOM 619 O O . ARG A 1 79 ? -6.546 -5.334 -8.851 1.00 95.06 79 ARG A O 1
ATOM 626 N N . ASP A 1 80 ? -5.269 -5.830 -7.072 1.00 95.69 80 ASP A N 1
ATOM 627 C CA . ASP A 1 80 ? -5.024 -4.442 -6.681 1.00 95.69 80 ASP A CA 1
ATOM 628 C C . ASP A 1 80 ? -4.118 -3.722 -7.687 1.00 95.69 80 ASP A C 1
ATOM 630 O O . ASP A 1 80 ? -4.453 -2.608 -8.081 1.00 95.69 80 ASP A O 1
ATOM 634 N N . LEU A 1 81 ? -3.080 -4.390 -8.207 1.00 93.69 81 LEU A N 1
ATOM 635 C CA . LEU A 1 81 ? -2.279 -3.883 -9.333 1.00 93.69 81 LEU A CA 1
ATOM 636 C C . LEU A 1 81 ? -3.138 -3.615 -10.576 1.00 93.69 81 LEU A C 1
ATOM 638 O O . LEU A 1 81 ? -3.083 -2.535 -11.157 1.00 93.69 81 LEU A O 1
ATOM 642 N N . ALA A 1 82 ? -3.985 -4.576 -10.961 1.00 92.12 82 ALA A N 1
ATOM 643 C CA . ALA A 1 82 ? -4.865 -4.425 -12.120 1.00 92.12 82 ALA A CA 1
ATOM 644 C C . ALA A 1 82 ? -5.870 -3.270 -11.958 1.00 92.12 82 ALA A C 1
ATOM 646 O O . ALA A 1 82 ? -6.281 -2.657 -12.944 1.00 92.12 82 ALA A O 1
ATOM 647 N N . LYS A 1 83 ? -6.275 -2.971 -10.717 1.00 89.56 83 LYS A N 1
ATOM 648 C CA . LYS A 1 83 ? -7.118 -1.813 -10.401 1.00 89.56 83 LYS A CA 1
ATOM 649 C C . LYS A 1 83 ? -6.342 -0.499 -10.441 1.00 89.56 83 LYS A C 1
ATOM 651 O O . LYS A 1 83 ? -6.911 0.485 -10.893 1.00 89.56 83 LYS A O 1
ATOM 656 N N . GLY A 1 84 ? -5.082 -0.478 -10.004 1.00 84.94 84 GLY A N 1
ATOM 657 C CA . GLY A 1 84 ? -4.254 0.732 -10.029 1.00 84.94 84 GLY A CA 1
ATOM 658 C C . GLY A 1 84 ? -4.044 1.287 -11.437 1.00 84.94 84 GLY A C 1
ATOM 659 O O . GLY A 1 84 ? -4.097 2.494 -11.639 1.00 84.94 84 GLY A O 1
ATOM 660 N N . GLY A 1 85 ? -3.939 0.409 -12.438 1.00 72.50 85 GLY A N 1
ATOM 661 C CA . GLY A 1 85 ? -3.838 0.811 -13.846 1.00 72.50 85 GLY A CA 1
ATOM 662 C C . GLY A 1 85 ? -5.148 1.279 -14.497 1.00 72.50 85 GLY A C 1
ATOM 663 O O . GLY A 1 85 ? -5.145 1.610 -15.678 1.00 72.50 85 GLY A O 1
ATOM 664 N N . ARG A 1 86 ? -6.290 1.266 -13.789 1.00 71.75 86 A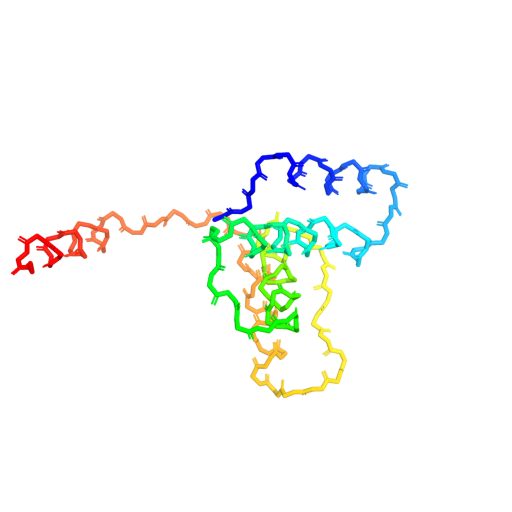RG A N 1
ATOM 665 C CA . ARG A 1 86 ? -7.609 1.598 -14.360 1.00 71.75 86 ARG A CA 1
ATOM 666 C C . ARG A 1 86 ? -8.431 2.460 -13.399 1.00 71.75 86 ARG A C 1
ATOM 668 O O . ARG A 1 86 ? -9.043 1.948 -12.462 1.00 71.75 86 ARG A O 1
ATOM 675 N N . ARG A 1 87 ? -8.566 3.760 -13.688 1.00 68.81 87 ARG A N 1
ATOM 676 C CA . ARG A 1 87 ? -9.548 4.631 -13.013 1.00 68.81 87 ARG A CA 1
ATOM 677 C C . ARG A 1 87 ? -10.961 4.307 -13.505 1.00 68.81 87 ARG A C 1
ATOM 679 O O . ARG A 1 87 ? -11.458 4.908 -14.451 1.00 68.81 87 ARG A O 1
ATOM 686 N N . LYS A 1 88 ? -11.614 3.322 -12.881 1.00 72.88 88 LYS A N 1
ATOM 687 C CA . LYS A 1 88 ? -13.022 3.007 -13.162 1.00 72.88 88 LYS A CA 1
ATOM 688 C C . LYS A 1 88 ? -13.930 3.834 -12.258 1.00 72.88 88 LYS A C 1
ATOM 690 O O . LYS A 1 88 ? -13.867 3.698 -11.038 1.00 72.88 88 LYS A O 1
ATOM 695 N N . GLN A 1 89 ? -14.799 4.638 -12.863 1.00 78.19 89 GLN A N 1
ATOM 696 C CA . GLN A 1 89 ? -15.792 5.402 -12.115 1.00 78.19 89 GLN A CA 1
ATOM 697 C C . GLN A 1 89 ? -16.796 4.463 -11.421 1.00 78.19 89 GLN A C 1
ATOM 699 O O . GLN A 1 89 ? -17.217 3.463 -12.023 1.00 78.19 89 GLN A O 1
ATOM 704 N N . PRO A 1 90 ? -17.189 4.742 -10.162 1.00 83.81 90 PRO A N 1
ATOM 705 C CA . PRO A 1 90 ? -18.251 4.003 -9.494 1.00 83.81 90 PRO A CA 1
ATOM 706 C C . PRO A 1 90 ? -19.543 4.026 -10.318 1.00 83.81 90 PRO A C 1
ATOM 708 O O . PRO A 1 90 ? -19.908 5.042 -10.909 1.00 83.81 90 PRO A O 1
ATOM 711 N N . SER A 1 91 ? -20.268 2.906 -10.351 1.00 90.31 91 SER A N 1
ATOM 712 C CA . SER A 1 91 ? -21.566 2.855 -11.030 1.00 90.31 91 SER A CA 1
ATOM 713 C C . SER A 1 91 ? -22.556 3.778 -10.320 1.00 90.31 91 SER A C 1
ATOM 715 O O . SER A 1 91 ? -22.915 3.524 -9.171 1.00 90.31 91 SER A O 1
ATOM 717 N N . ARG A 1 92 ? -23.037 4.813 -11.024 1.00 92.62 92 ARG A N 1
ATOM 718 C CA . ARG A 1 92 ? -24.025 5.771 -10.496 1.00 92.62 92 ARG A CA 1
ATOM 719 C C . ARG A 1 92 ? -25.273 5.061 -9.966 1.00 92.62 92 ARG A C 1
ATOM 721 O O . ARG A 1 92 ? -25.738 5.388 -8.877 1.00 92.62 92 ARG A O 1
ATOM 728 N N . THR A 1 93 ? -25.771 4.063 -10.698 1.00 94.69 93 THR A N 1
ATOM 729 C CA . THR A 1 93 ? -26.934 3.253 -10.305 1.00 94.69 93 THR A CA 1
ATOM 730 C C . THR A 1 93 ? -26.679 2.503 -9.002 1.00 94.69 93 THR A C 1
ATOM 732 O O . THR A 1 93 ? -27.476 2.602 -8.072 1.00 94.69 93 THR A O 1
ATOM 735 N N . ARG A 1 94 ? -25.531 1.820 -8.886 1.00 91.75 94 ARG A N 1
ATOM 736 C CA . ARG A 1 94 ? -25.172 1.086 -7.664 1.00 91.75 94 ARG A CA 1
ATOM 737 C C . ARG A 1 94 ? -25.007 2.025 -6.469 1.00 91.75 94 ARG A C 1
ATOM 739 O O . ARG A 1 94 ? -25.503 1.717 -5.392 1.00 91.75 94 ARG A O 1
ATOM 746 N N . SER A 1 95 ? -24.358 3.174 -6.659 1.00 91.44 95 SER A N 1
ATOM 747 C CA . SER A 1 95 ? -24.179 4.168 -5.596 1.00 91.44 95 SER A CA 1
ATOM 748 C C . SER A 1 95 ? -25.517 4.701 -5.077 1.00 91.44 95 SER A C 1
ATOM 750 O O . SER A 1 95 ? -25.688 4.844 -3.869 1.00 91.44 95 SER A O 1
ATOM 752 N N . ARG A 1 96 ? -26.484 4.958 -5.971 1.00 94.19 96 ARG A N 1
ATOM 753 C CA . ARG A 1 96 ? -27.843 5.373 -5.585 1.00 94.19 96 ARG A CA 1
ATOM 754 C C . ARG A 1 96 ? -28.568 4.285 -4.794 1.00 94.19 96 ARG A C 1
ATOM 756 O O . ARG A 1 96 ? -29.147 4.601 -3.763 1.00 94.19 96 ARG A O 1
ATOM 763 N N . ALA A 1 97 ? -28.495 3.031 -5.243 1.00 94.12 97 ALA A N 1
ATOM 764 C CA . ALA A 1 97 ? -29.134 1.905 -4.562 1.00 94.12 97 ALA A CA 1
ATOM 765 C C . ALA A 1 97 ? -28.595 1.712 -3.134 1.00 94.12 97 ALA A C 1
ATOM 767 O O . ALA A 1 97 ? -29.377 1.647 -2.190 1.00 94.12 97 ALA A O 1
ATOM 768 N N . VAL A 1 98 ? -27.267 1.715 -2.961 1.00 93.75 98 VAL A N 1
ATOM 769 C CA . VAL A 1 98 ? -26.629 1.591 -1.636 1.00 93.75 98 VAL A CA 1
ATOM 770 C C . VAL A 1 98 ? -27.011 2.758 -0.726 1.00 93.75 98 VAL A C 1
ATOM 772 O O . VAL A 1 98 ? -27.402 2.540 0.414 1.00 93.75 98 VAL A O 1
ATOM 775 N N . ARG A 1 99 ? -26.970 3.999 -1.233 1.00 93.94 99 ARG A N 1
ATOM 776 C CA . ARG A 1 99 ? -27.408 5.177 -0.465 1.00 93.94 99 ARG A CA 1
ATOM 777 C C . ARG A 1 99 ? -28.882 5.078 -0.058 1.00 93.94 99 ARG A C 1
ATOM 779 O O . ARG A 1 99 ? -29.233 5.538 1.018 1.00 93.94 99 ARG A O 1
ATOM 786 N N . GLY A 1 100 ? -29.737 4.525 -0.916 1.00 94.25 100 GLY A N 1
ATOM 787 C CA . GLY A 1 100 ? -31.149 4.310 -0.609 1.00 94.25 100 GLY A CA 1
ATOM 788 C C . GLY A 1 100 ? -31.366 3.293 0.512 1.00 94.25 100 GLY A C 1
ATOM 789 O O . GLY A 1 100 ? -32.205 3.536 1.369 1.00 94.25 100 GLY A O 1
ATOM 790 N N . ALA A 1 101 ? -30.599 2.199 0.525 1.00 93.06 101 ALA A N 1
ATOM 791 C CA . ALA A 1 101 ? -30.658 1.189 1.583 1.00 93.06 101 ALA A CA 1
ATOM 792 C C . ALA A 1 101 ? -30.201 1.753 2.936 1.00 93.06 101 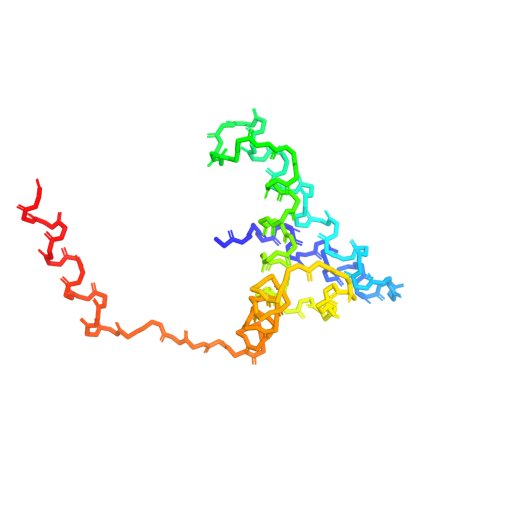ALA A C 1
ATOM 794 O O . ALA A 1 101 ? -30.919 1.627 3.916 1.00 93.06 101 ALA A O 1
ATOM 795 N N . LEU A 1 102 ? -29.074 2.473 2.954 1.00 93.19 102 LEU A N 1
ATOM 796 C CA . LEU A 1 102 ? -28.518 3.077 4.173 1.00 93.19 102 LEU A CA 1
ATOM 797 C C . LEU A 1 102 ? -29.402 4.161 4.804 1.00 93.19 102 LEU A C 1
ATOM 799 O O . LEU A 1 102 ? -29.185 4.517 5.947 1.00 93.19 102 LEU A O 1
ATOM 803 N N . LYS A 1 103 ? -30.356 4.736 4.063 1.00 91.75 103 LYS A N 1
ATOM 804 C CA . LYS A 1 103 ? -31.323 5.704 4.609 1.00 91.75 103 LYS A CA 1
ATOM 805 C C . LYS A 1 103 ? -32.505 5.045 5.328 1.00 91.75 103 LYS A C 1
ATOM 807 O O . LYS A 1 103 ? -33.327 5.762 5.886 1.00 91.75 103 LYS A O 1
ATOM 812 N N . ARG A 1 104 ? -32.667 3.728 5.179 1.00 84.94 104 ARG A N 1
ATOM 813 C CA . ARG A 1 104 ? -33.748 2.946 5.796 1.00 84.94 104 ARG A CA 1
ATOM 814 C C . ARG A 1 104 ? -33.287 2.200 7.048 1.00 84.94 104 ARG A C 1
ATOM 816 O O . ARG A 1 104 ? -34.124 1.568 7.683 1.00 84.94 104 ARG A O 1
ATOM 823 N N . GLU A 1 105 ? -31.991 2.245 7.337 1.00 70.56 105 GLU A N 1
ATOM 824 C CA . GLU A 1 105 ? -31.421 1.894 8.640 1.00 70.56 105 GLU A CA 1
ATOM 825 C C . GLU A 1 105 ? -31.345 3.151 9.506 1.00 70.56 105 GLU A C 1
ATOM 827 O O . GLU A 1 105 ? -31.572 3.019 10.726 1.00 70.56 105 GLU A O 1
#

pLDDT: mean 92.68, std 6.2, range [68.81, 98.06]

Solvent-accessible surface area (backbone atoms only — not comparable to full-atom values): 5867 Å² total; per-residue (Å²): 131,85,56,69,66,46,54,50,52,27,51,49,35,50,75,71,68,48,52,45,68,59,31,26,42,42,32,25,49,50,35,48,51,32,36,75,72,65,77,38,88,60,92,43,72,68,51,23,42,54,51,10,52,46,48,25,15,44,73,49,42,79,53,76,53,64,93,70,78,59,68,67,57,35,53,48,42,50,51,30,39,63,44,22,80,45,95,72,77,79,56,66,69,59,54,51,52,53,55,56,54,65,71,76,109